Protein AF-Q9XL91-F1 (afdb_monomer_lite)

Secondary structure (DSSP, 8-state):
--HHHHHHHH--SHHHHHHHHHHTHHHHHHHHHHH--STTHHHHHHHHHHHHHHHHHHHHHHHHHHHHHHS---

Foldseek 3Di:
DCVLVVQLVPDPFLVSVLVSLVVVLVVVLVCLVPVPDDPCSVVVSVVSVVVSVVVSVVSVVVQVVCCVVPVDRD

Sequence (74 aa):
REFLMIAVFRMLDLLLFYVFPESVPIPMFIIIGVWGSRQRKIKAAYQFFLYTLLGSLFMLLAILLILFQTGTTD

Structure (mmCIF, N/CA/C/O backbone):
data_AF-Q9XL91-F1
#
_entry.id   AF-Q9XL91-F1
#
loop_
_atom_site.group_PDB
_atom_site.id
_atom_site.type_symbol
_atom_site.label_atom_id
_atom_site.label_alt_id
_atom_site.label_comp_id
_atom_site.label_asym_id
_atom_site.label_entity_id
_atom_site.label_seq_id
_atom_site.pdbx_PDB_ins_code
_atom_site.Cartn_x
_atom_site.Cartn_y
_atom_site.Cartn_z
_atom_site.occupancy
_atom_site.B_iso_or_equiv
_atom_site.auth_seq_id
_atom_site.auth_comp_id
_atom_site.auth_asym_id
_atom_site.auth_atom_id
_atom_site.pdbx_PDB_model_num
ATOM 1 N N . ARG A 1 1 ? -10.283 -18.087 -5.165 1.00 51.53 1 ARG A N 1
ATOM 2 C CA . ARG A 1 1 ? -10.553 -16.991 -4.196 1.00 51.53 1 ARG A CA 1
ATOM 3 C C . ARG A 1 1 ? -9.299 -16.110 -4.021 1.00 51.53 1 ARG A C 1
ATOM 5 O O . ARG A 1 1 ? -9.173 -15.431 -3.015 1.00 51.53 1 ARG A O 1
ATOM 12 N N . GLU A 1 2 ? -8.414 -16.042 -5.027 1.00 66.88 2 GLU A N 1
ATOM 13 C CA . GLU A 1 2 ? -7.070 -15.446 -4.906 1.00 66.88 2 GLU A CA 1
ATOM 14 C C . GLU A 1 2 ? -6.761 -14.386 -5.979 1.00 66.88 2 GLU A C 1
ATOM 16 O O . GLU A 1 2 ? -5.607 -14.021 -6.173 1.00 66.88 2 GLU A O 1
ATOM 21 N N . PHE A 1 3 ? -7.773 -13.882 -6.694 1.00 66.44 3 PHE A N 1
ATOM 22 C CA . PHE A 1 3 ? -7.576 -13.023 -7.871 1.00 66.44 3 PHE A CA 1
ATOM 23 C C . PHE A 1 3 ? -6.711 -11.783 -7.605 1.00 66.44 3 PHE A C 1
ATOM 25 O O . PHE A 1 3 ? -5.897 -11.436 -8.450 1.00 66.44 3 PHE A O 1
ATOM 32 N N . LEU A 1 4 ? -6.830 -11.157 -6.430 1.00 65.81 4 LEU A N 1
ATOM 33 C CA . LEU A 1 4 ? -6.008 -10.001 -6.051 1.00 65.81 4 LEU A CA 1
ATOM 34 C C . LEU A 1 4 ? -4.540 -10.370 -5.804 1.00 65.81 4 LEU A C 1
ATOM 36 O O . LEU A 1 4 ? -3.651 -9.648 -6.241 1.00 65.81 4 LEU A O 1
ATOM 40 N N . MET A 1 5 ? -4.278 -11.506 -5.152 1.00 68.00 5 MET A N 1
ATOM 41 C CA . MET A 1 5 ? -2.908 -11.982 -4.927 1.00 68.00 5 MET A CA 1
ATOM 42 C C . MET A 1 5 ? -2.256 -12.393 -6.248 1.00 68.00 5 MET A C 1
ATOM 44 O O . MET A 1 5 ? -1.119 -12.022 -6.515 1.00 68.00 5 MET A O 1
ATOM 48 N N . ILE A 1 6 ? -2.998 -13.087 -7.115 1.00 72.12 6 ILE A N 1
ATOM 49 C CA . ILE A 1 6 ? -2.515 -13.473 -8.445 1.00 72.12 6 ILE A CA 1
ATOM 50 C C . ILE A 1 6 ? -2.264 -12.232 -9.313 1.00 72.12 6 ILE A C 1
ATOM 52 O O . ILE A 1 6 ? -1.273 -12.202 -10.030 1.00 72.12 6 ILE A O 1
ATOM 56 N N . ALA A 1 7 ? -3.114 -11.202 -9.235 1.00 68.75 7 ALA A N 1
ATOM 57 C CA . ALA A 1 7 ? -2.914 -9.951 -9.965 1.00 68.75 7 ALA A CA 1
ATOM 58 C C . ALA A 1 7 ? -1.642 -9.218 -9.516 1.00 68.75 7 ALA A C 1
ATOM 60 O O . ALA A 1 7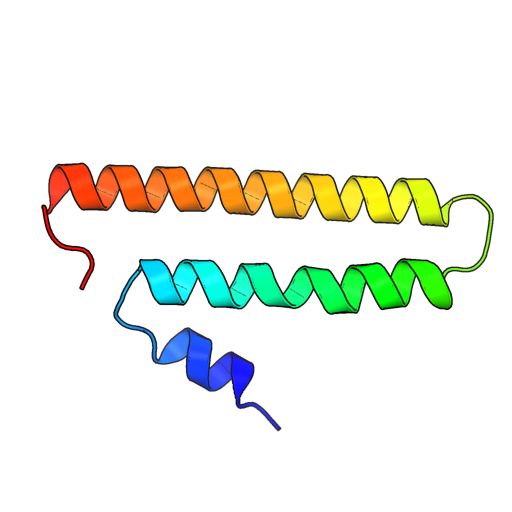 ? -0.853 -8.827 -10.367 1.00 68.75 7 ALA A O 1
ATOM 61 N N . VAL A 1 8 ? -1.391 -9.116 -8.205 1.00 67.75 8 VAL A N 1
ATOM 62 C CA . VAL A 1 8 ? -0.169 -8.496 -7.657 1.00 67.75 8 VAL A CA 1
ATOM 63 C C . VAL A 1 8 ? 1.102 -9.184 -8.159 1.00 67.75 8 VAL A C 1
ATOM 65 O O . VAL A 1 8 ? 2.044 -8.504 -8.543 1.00 67.75 8 VAL A O 1
ATOM 68 N N . PHE A 1 9 ? 1.125 -10.518 -8.215 1.00 69.06 9 PHE A N 1
ATOM 69 C CA . PHE A 1 9 ? 2.291 -11.268 -8.700 1.00 69.06 9 PHE A CA 1
ATOM 70 C C . PHE A 1 9 ? 2.459 -11.262 -10.228 1.00 69.06 9 PHE A C 1
ATOM 72 O O . PHE A 1 9 ? 3.476 -11.738 -10.727 1.00 69.06 9 PHE A O 1
ATOM 79 N N . ARG A 1 10 ? 1.470 -10.759 -10.978 1.00 67.06 10 ARG A N 1
ATOM 80 C CA . ARG A 1 10 ? 1.460 -10.771 -12.449 1.00 67.06 10 ARG A CA 1
ATOM 81 C C . ARG A 1 10 ? 1.703 -9.396 -13.076 1.00 67.06 10 ARG A C 1
ATOM 83 O O . ARG A 1 10 ? 1.849 -9.333 -14.293 1.00 67.06 10 ARG A O 1
ATOM 90 N N . MET A 1 11 ? 1.708 -8.317 -12.292 1.00 63.66 11 MET A N 1
ATOM 91 C CA . MET A 1 11 ? 1.983 -6.972 -12.803 1.00 63.66 11 ME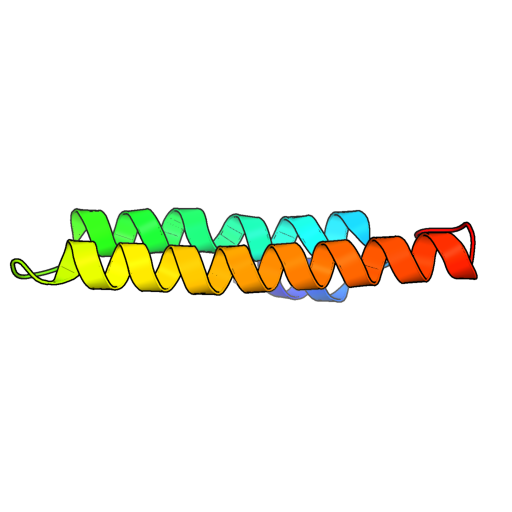T A CA 1
ATOM 92 C C . MET A 1 11 ? 3.491 -6.783 -12.975 1.00 63.66 11 MET A C 1
ATOM 94 O O . MET A 1 11 ? 4.217 -6.723 -11.989 1.00 63.66 11 MET A O 1
ATOM 98 N N . LEU A 1 12 ? 3.936 -6.737 -14.233 1.00 63.94 12 LEU A N 1
ATOM 99 C CA . LEU A 1 12 ? 5.307 -6.374 -14.610 1.00 63.94 12 LEU A CA 1
ATOM 100 C C . LEU A 1 12 ? 5.509 -4.851 -14.511 1.00 63.94 12 LEU A C 1
ATOM 102 O O . LEU A 1 12 ? 6.533 -4.390 -14.030 1.00 63.94 12 LEU A O 1
ATOM 106 N N . ASP A 1 13 ? 4.464 -4.092 -14.853 1.00 73.56 13 ASP A N 1
ATOM 107 C CA . ASP A 1 13 ? 4.462 -2.634 -14.811 1.00 73.56 13 ASP A CA 1
ATOM 108 C C . ASP A 1 13 ? 4.403 -2.097 -13.366 1.00 73.56 13 ASP A C 1
ATOM 110 O O . ASP A 1 13 ? 3.483 -2.402 -12.586 1.00 73.56 13 ASP A O 1
ATOM 114 N N . LEU A 1 14 ? 5.394 -1.270 -13.011 1.00 72.38 14 LEU A N 1
ATOM 115 C CA . LEU A 1 14 ? 5.559 -0.726 -11.660 1.00 72.38 14 LEU A CA 1
ATOM 116 C C . LEU A 1 14 ? 4.396 0.187 -11.228 1.00 72.38 14 LEU A C 1
ATOM 118 O O . LEU A 1 14 ? 4.122 0.286 -10.027 1.00 72.38 14 LEU A O 1
ATOM 122 N N . LEU A 1 15 ? 3.691 0.840 -12.162 1.00 72.06 15 LEU A N 1
ATOM 123 C CA . LEU A 1 15 ? 2.548 1.703 -11.834 1.00 72.06 15 LEU A CA 1
ATOM 124 C C . LEU A 1 15 ? 1.326 0.873 -11.451 1.00 72.06 15 LEU A C 1
ATOM 126 O O . LEU A 1 15 ? 0.649 1.185 -10.469 1.00 72.06 15 LEU A O 1
ATOM 130 N N . LEU A 1 16 ? 1.047 -0.214 -12.175 1.00 70.75 16 LEU A N 1
ATOM 131 C CA . LEU A 1 16 ? -0.024 -1.126 -11.772 1.00 70.75 16 LEU A CA 1
ATOM 132 C C . LEU A 1 16 ? 0.294 -1.801 -10.436 1.00 70.75 16 LEU A C 1
ATOM 134 O O . LEU A 1 16 ? -0.597 -1.899 -9.588 1.00 70.75 16 LEU A O 1
ATOM 138 N N . PHE A 1 17 ? 1.550 -2.192 -10.204 1.00 76.31 17 PHE A N 1
ATOM 139 C CA . PHE A 1 17 ? 1.981 -2.744 -8.917 1.00 76.31 17 PHE A CA 1
ATOM 140 C C . PHE A 1 17 ? 1.766 -1.775 -7.741 1.00 76.31 17 PHE A C 1
ATOM 142 O O . PHE A 1 17 ? 1.456 -2.230 -6.644 1.00 76.31 17 PHE A O 1
ATOM 149 N N . TYR A 1 18 ? 1.851 -0.459 -7.960 1.00 81.31 18 TYR A N 1
ATOM 150 C CA . TYR A 1 18 ? 1.538 0.565 -6.954 1.00 81.31 18 TYR A CA 1
ATOM 151 C C . TYR A 1 18 ? 0.035 0.668 -6.635 1.00 81.31 18 TYR A C 1
ATOM 153 O O . TYR A 1 18 ? -0.355 0.787 -5.474 1.00 81.31 18 TYR A O 1
ATOM 161 N N . VAL A 1 19 ? -0.835 0.565 -7.645 1.00 79.69 19 VAL A N 1
ATOM 162 C CA . VAL A 1 19 ? -2.288 0.770 -7.480 1.00 79.69 19 VAL A CA 1
ATOM 163 C C . VAL A 1 19 ? -2.970 -0.368 -6.706 1.00 79.69 19 VAL A C 1
ATOM 165 O O . VAL A 1 19 ? -3.874 -0.122 -5.903 1.00 79.69 19 VAL A O 1
ATOM 168 N N . PHE A 1 20 ? -2.554 -1.623 -6.902 1.00 77.25 20 PHE A N 1
ATOM 169 C CA . PHE A 1 20 ? -3.159 -2.771 -6.205 1.00 77.25 20 PHE A CA 1
ATOM 170 C C . PHE A 1 20 ? -3.115 -2.684 -4.671 1.00 77.25 20 PHE A C 1
ATOM 172 O O . PHE A 1 20 ? -4.180 -2.798 -4.050 1.00 77.25 20 PHE A O 1
ATOM 179 N N . PRO A 1 21 ? -1.948 -2.487 -4.029 1.00 76.69 21 PRO A N 1
ATOM 180 C CA . PRO A 1 21 ? -1.862 -2.352 -2.581 1.00 76.69 21 PRO 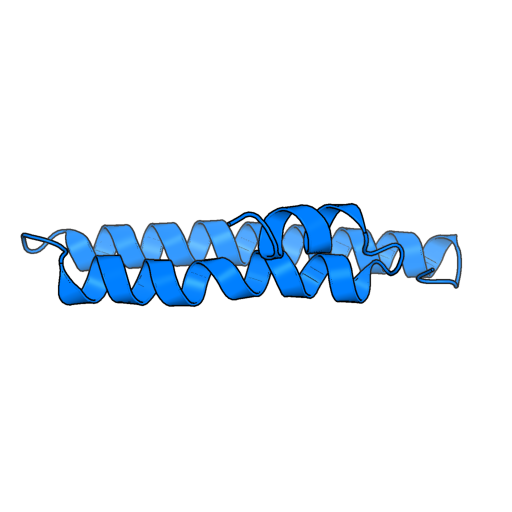A CA 1
ATOM 181 C C . PRO A 1 21 ? -2.566 -1.094 -2.068 1.00 76.69 21 PRO A C 1
ATOM 183 O O . PRO A 1 21 ? -3.037 -1.114 -0.936 1.00 76.69 21 PRO A O 1
ATOM 186 N N . GLU A 1 22 ? -2.719 -0.047 -2.884 1.00 81.19 22 GLU A N 1
ATOM 187 C CA . GLU A 1 22 ? -3.458 1.168 -2.518 1.00 81.19 22 GLU A CA 1
ATOM 188 C C . GLU A 1 22 ? -4.991 0.980 -2.524 1.00 81.19 22 GLU A C 1
ATOM 190 O O . GLU A 1 22 ? -5.717 1.766 -1.918 1.00 81.19 22 GLU A O 1
ATOM 195 N N . SER A 1 23 ? -5.505 -0.100 -3.131 1.00 80.81 23 SER A N 1
ATOM 196 C CA . SER A 1 23 ? -6.945 -0.424 -3.153 1.00 80.81 23 SER A CA 1
ATOM 197 C C . SER A 1 23 ? -7.447 -1.178 -1.907 1.00 80.81 23 SER A C 1
ATOM 199 O O . SER A 1 23 ? -8.602 -1.041 -1.503 1.00 80.81 23 SER A O 1
ATOM 201 N N . VAL A 1 24 ? -6.572 -1.948 -1.251 1.00 81.94 24 VAL A N 1
ATOM 202 C CA . VAL A 1 24 ? -6.844 -2.748 -0.034 1.00 81.94 24 VAL A CA 1
ATOM 203 C C . VAL A 1 24 ? -7.171 -1.932 1.244 1.00 81.94 24 VAL A C 1
ATOM 205 O O . VAL A 1 24 ? -7.943 -2.414 2.077 1.00 81.94 24 VAL A O 1
ATOM 208 N N . PRO A 1 25 ? -6.661 -0.705 1.455 1.00 80.88 25 PRO A N 1
ATOM 209 C CA . PRO A 1 25 ? -6.968 0.127 2.618 1.00 80.88 25 PRO A CA 1
ATOM 210 C C . PRO A 1 25 ? -8.426 0.589 2.658 1.00 80.88 25 PRO A C 1
ATOM 212 O O . PRO A 1 25 ? -8.974 0.752 3.745 1.00 80.88 25 PRO A O 1
ATOM 215 N N . ILE A 1 26 ? -9.070 0.764 1.498 1.00 81.94 26 ILE A N 1
ATOM 216 C CA . ILE A 1 26 ? -10.463 1.223 1.375 1.00 81.94 26 ILE A CA 1
ATOM 217 C C . ILE A 1 26 ? -11.433 0.290 2.126 1.00 81.94 26 ILE A C 1
ATOM 219 O O . ILE A 1 26 ? -12.141 0.765 3.020 1.00 81.94 26 ILE A O 1
ATOM 223 N N . PRO A 1 27 ? -11.467 -1.034 1.861 1.00 80.00 27 PRO A N 1
ATOM 224 C CA . PRO A 1 27 ? -12.326 -1.942 2.615 1.00 80.00 27 PRO A CA 1
ATOM 225 C C . PRO A 1 27 ? -11.916 -2.036 4.087 1.00 80.00 27 PRO A C 1
ATOM 227 O O . PRO A 1 27 ? -12.788 -2.156 4.947 1.00 80.00 27 PRO A O 1
ATOM 230 N N . MET A 1 28 ? -10.621 -1.928 4.411 1.00 82.25 28 MET A N 1
ATOM 231 C CA . MET A 1 28 ? -10.190 -1.979 5.810 1.00 82.25 28 MET A CA 1
ATOM 232 C C . MET A 1 28 ? -10.673 -0.756 6.607 1.00 82.25 28 MET A C 1
ATOM 234 O O . MET A 1 28 ? -11.137 -0.903 7.739 1.00 82.25 28 MET A O 1
ATOM 238 N N . PHE A 1 29 ? -10.661 0.433 5.997 1.00 78.06 29 PHE A N 1
ATOM 239 C CA . PHE A 1 29 ? -11.197 1.658 6.590 1.00 78.06 29 PHE A CA 1
ATOM 240 C C . PHE A 1 29 ? -12.699 1.534 6.891 1.00 78.06 29 PHE A C 1
ATOM 242 O O . PHE A 1 29 ? -13.145 1.887 7.985 1.00 78.06 29 PHE A O 1
ATOM 249 N N . ILE A 1 30 ? -13.470 0.950 5.965 1.00 81.62 30 ILE A N 1
ATOM 250 C CA . ILE A 1 30 ? -14.909 0.694 6.144 1.00 81.62 30 ILE A CA 1
ATOM 251 C C . ILE A 1 30 ? -15.152 -0.292 7.295 1.00 81.62 30 ILE A C 1
ATOM 253 O O . ILE A 1 30 ? -16.014 -0.047 8.140 1.00 81.62 30 ILE A O 1
ATOM 257 N N . ILE A 1 31 ? -14.375 -1.376 7.386 1.00 81.56 31 ILE A N 1
ATOM 258 C CA . ILE A 1 31 ? -14.517 -2.383 8.452 1.00 81.56 31 ILE A CA 1
ATOM 259 C C . ILE A 1 31 ? -14.242 -1.770 9.835 1.00 81.56 31 ILE A C 1
ATOM 261 O O . ILE A 1 31 ? -15.018 -1.986 10.769 1.00 81.56 31 ILE A O 1
ATOM 265 N N . ILE A 1 32 ? -13.181 -0.966 9.970 1.00 75.88 32 ILE A N 1
ATOM 266 C CA . ILE A 1 32 ? -12.835 -0.297 11.236 1.00 75.88 32 ILE A CA 1
ATOM 267 C C . ILE A 1 32 ? -13.898 0.752 11.610 1.00 75.88 32 ILE A C 1
ATOM 269 O O . ILE A 1 32 ? -14.236 0.895 12.790 1.00 75.88 32 ILE A O 1
ATOM 273 N N . GLY A 1 33 ? -14.451 1.458 10.619 1.00 72.38 33 GLY A N 1
ATOM 274 C CA . GLY A 1 33 ? -15.507 2.453 10.813 1.00 72.38 33 GLY A CA 1
ATOM 275 C C . GLY A 1 33 ? -16.848 1.851 11.246 1.00 72.38 33 GLY A C 1
ATOM 27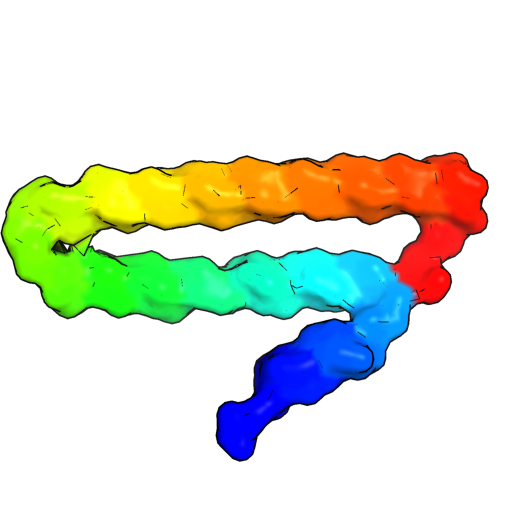6 O O . GLY A 1 33 ? -17.455 2.343 12.199 1.00 72.38 33 GLY A O 1
ATOM 277 N N . VAL A 1 34 ? -17.290 0.775 10.586 1.00 75.44 34 VAL A N 1
ATOM 278 C CA . VAL A 1 34 ? -18.615 0.160 10.797 1.00 75.44 34 VAL A CA 1
ATOM 279 C C . VAL A 1 34 ? -18.627 -0.793 11.997 1.00 75.44 34 VAL A C 1
ATOM 281 O O . VAL A 1 34 ? -19.529 -0.711 12.828 1.00 75.44 34 VAL A O 1
ATOM 284 N N . TRP A 1 35 ? -17.621 -1.666 12.134 1.00 73.69 35 TRP A N 1
ATOM 285 C CA . TRP A 1 35 ? -17.584 -2.714 13.171 1.00 73.69 35 TRP A CA 1
ATOM 286 C C . TRP A 1 35 ? -16.654 -2.423 14.354 1.00 73.69 35 TRP A C 1
ATOM 288 O O . TRP A 1 35 ? -16.612 -3.195 15.314 1.00 73.69 35 TRP A O 1
ATOM 298 N N . GLY A 1 36 ? -15.918 -1.309 14.346 1.00 65.62 36 GLY A N 1
ATOM 299 C CA . GLY A 1 36 ? -15.054 -0.949 15.466 1.00 65.62 36 GLY A CA 1
ATOM 300 C C . GLY A 1 36 ? -15.864 -0.704 16.744 1.00 65.62 36 GLY A C 1
ATOM 301 O O . GLY A 1 36 ? -16.693 0.203 16.807 1.00 65.62 36 GLY A O 1
ATOM 302 N N . SER A 1 37 ? -15.625 -1.465 17.810 1.00 59.19 37 SER A N 1
ATOM 303 C CA . SER A 1 37 ? -16.207 -1.178 19.127 1.00 59.19 37 SER A CA 1
ATOM 304 C C . SER A 1 37 ? -15.355 -0.134 19.873 1.00 59.19 37 SER A C 1
ATOM 306 O O . SER A 1 37 ? -14.129 -0.231 19.879 1.00 59.19 37 SER A O 1
ATOM 308 N N . ARG A 1 38 ? -16.007 0.833 20.554 1.00 62.06 38 ARG A N 1
ATOM 309 C CA . ARG A 1 38 ? -15.434 1.799 21.541 1.00 62.06 38 ARG A CA 1
ATOM 310 C C . ARG A 1 38 ? -14.770 3.084 21.009 1.00 62.06 38 ARG A C 1
ATOM 312 O O . ARG A 1 38 ? -14.297 3.133 19.895 1.00 62.06 38 ARG A O 1
ATOM 319 N N . GLN A 1 39 ? -14.651 4.144 21.816 1.00 65.19 39 GLN A N 1
ATOM 320 C CA . GLN A 1 39 ? -14.132 5.471 21.398 1.00 65.19 39 GLN A CA 1
ATOM 321 C C . GLN A 1 39 ? -12.682 5.520 20.847 1.00 65.19 39 GLN A C 1
ATOM 323 O O . GLN A 1 39 ? -12.230 6.569 20.396 1.00 65.19 39 GLN A O 1
ATOM 328 N N . ARG A 1 40 ? -11.940 4.401 20.838 1.00 65.44 40 ARG A N 1
ATOM 329 C CA . ARG A 1 40 ? -10.566 4.304 20.304 1.00 65.44 40 ARG A CA 1
ATOM 330 C C . ARG A 1 40 ? -10.472 3.918 18.815 1.00 65.44 40 ARG A C 1
ATOM 332 O O . ARG A 1 40 ? -9.392 4.076 18.254 1.00 65.44 40 ARG A O 1
ATOM 339 N N . LYS A 1 41 ? -11.566 3.496 18.156 1.00 68.56 41 LYS A N 1
ATOM 340 C CA . LYS A 1 41 ? -11.591 3.159 16.703 1.00 68.56 41 LYS A CA 1
ATOM 341 C C . LYS A 1 41 ? -11.067 4.280 15.816 1.00 68.56 41 LYS A C 1
ATOM 343 O O . LYS A 1 41 ? -10.313 4.011 14.896 1.00 68.56 41 LYS A O 1
ATOM 348 N N . ILE A 1 42 ? -11.429 5.528 16.117 1.00 68.56 42 ILE A N 1
ATOM 349 C CA . ILE A 1 42 ? -11.025 6.680 15.299 1.00 68.56 42 ILE A CA 1
ATOM 350 C C . ILE A 1 42 ? -9.499 6.840 15.322 1.00 68.56 42 ILE A C 1
ATOM 352 O O . ILE A 1 42 ? -8.890 7.060 14.283 1.00 68.56 42 ILE A O 1
ATOM 356 N N . LYS A 1 43 ? -8.860 6.639 16.484 1.00 73.19 43 LYS A N 1
ATOM 357 C CA . LYS A 1 43 ? -7.394 6.690 16.598 1.00 73.19 43 LYS A CA 1
ATOM 358 C C . LYS A 1 43 ? -6.722 5.541 15.844 1.00 73.19 43 LYS A C 1
ATOM 360 O O . LYS A 1 43 ? -5.736 5.778 15.159 1.00 73.19 43 LYS A O 1
ATOM 365 N N . ALA A 1 44 ? -7.279 4.332 15.930 1.00 74.12 44 ALA A N 1
ATOM 366 C CA . ALA A 1 44 ? -6.763 3.171 15.206 1.00 74.12 44 ALA A CA 1
ATOM 367 C C . ALA A 1 44 ? -6.904 3.326 13.680 1.00 74.12 44 ALA A C 1
ATOM 369 O O . ALA A 1 44 ? -5.963 3.026 12.954 1.00 74.12 44 ALA A O 1
ATOM 370 N N . ALA A 1 45 ? -8.032 3.860 13.197 1.00 74.50 45 ALA A N 1
ATOM 371 C CA . ALA A 1 45 ? -8.250 4.152 11.779 1.00 74.50 45 ALA A CA 1
ATOM 372 C C . ALA A 1 45 ? -7.284 5.227 11.258 1.00 74.50 45 ALA A C 1
ATOM 374 O O . ALA A 1 45 ? -6.713 5.065 10.184 1.00 74.50 45 ALA A O 1
ATOM 375 N N . TYR A 1 46 ? -7.050 6.292 12.035 1.00 75.31 46 TYR A N 1
ATOM 376 C CA . TYR A 1 46 ? -6.078 7.334 11.685 1.00 75.31 46 TYR A CA 1
ATOM 377 C C . TYR A 1 46 ? -4.644 6.810 11.645 1.00 75.31 46 TYR A C 1
ATOM 379 O O . TYR A 1 46 ? -3.901 7.145 10.728 1.00 75.31 46 TYR A O 1
ATOM 387 N N . GLN A 1 47 ? -4.253 5.986 12.621 1.00 80.56 47 GLN A N 1
ATOM 388 C CA . GLN A 1 47 ? -2.933 5.359 12.630 1.00 80.56 47 GLN A CA 1
ATOM 389 C C . GLN A 1 47 ? -2.772 4.424 11.433 1.00 80.56 47 GLN A C 1
ATOM 391 O O . GLN A 1 47 ? -1.774 4.527 10.730 1.00 80.56 47 GLN A O 1
ATOM 396 N N . PHE A 1 48 ? -3.768 3.579 11.151 1.00 81.88 48 PHE A N 1
ATOM 397 C CA . PHE A 1 48 ? -3.770 2.711 9.976 1.00 81.88 48 PHE A CA 1
ATOM 398 C C . PHE A 1 48 ? -3.603 3.515 8.682 1.00 81.88 48 PHE A C 1
ATOM 400 O O . PHE A 1 48 ? -2.685 3.246 7.913 1.00 81.88 48 PHE A O 1
ATOM 407 N N . PHE A 1 49 ? -4.414 4.561 8.498 1.00 80.31 49 PHE A N 1
ATOM 408 C CA . PHE A 1 49 ? -4.323 5.442 7.337 1.00 80.31 49 PHE A CA 1
ATOM 409 C C . PHE A 1 49 ? -2.940 6.090 7.204 1.00 80.31 49 PHE A C 1
ATOM 411 O O . PHE A 1 49 ? -2.364 6.061 6.124 1.00 80.31 49 PHE A O 1
ATOM 418 N N . LEU A 1 50 ? -2.372 6.619 8.294 1.00 83.75 50 LEU A N 1
ATOM 419 C CA . LEU A 1 50 ? -1.031 7.214 8.290 1.00 83.75 50 LEU A CA 1
ATOM 420 C C . LEU A 1 50 ? 0.061 6.206 7.921 1.00 83.75 50 LEU A C 1
ATOM 422 O O . LEU A 1 50 ? 0.946 6.540 7.137 1.00 83.75 50 LEU A O 1
ATOM 426 N N . TYR A 1 51 ? 0.001 4.982 8.451 1.00 83.25 51 TYR A N 1
ATOM 427 C CA . TYR A 1 51 ? 0.974 3.942 8.116 1.00 83.25 51 TYR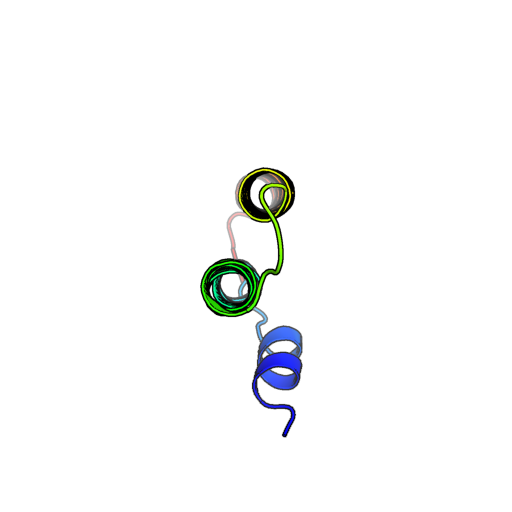 A CA 1
ATOM 428 C C . TYR A 1 51 ? 0.874 3.518 6.648 1.00 83.25 51 TYR A C 1
ATOM 430 O O . TYR A 1 51 ? 1.904 3.341 5.998 1.00 83.25 51 TYR A O 1
ATOM 438 N N . THR A 1 52 ? -0.337 3.404 6.098 1.00 85.81 52 THR A N 1
ATOM 439 C CA . THR A 1 52 ? -0.517 3.067 4.679 1.00 85.81 52 THR A CA 1
ATOM 440 C C . THR A 1 52 ? -0.135 4.226 3.757 1.00 85.81 52 THR A C 1
ATOM 442 O O . THR A 1 52 ? 0.516 4.000 2.742 1.00 85.81 52 THR A O 1
ATOM 445 N N . LEU A 1 53 ? -0.463 5.468 4.127 1.00 84.44 53 LEU A N 1
ATOM 446 C CA . LEU A 1 53 ? -0.087 6.670 3.378 1.00 84.44 53 LEU A CA 1
ATOM 447 C C . LEU A 1 53 ? 1.437 6.819 3.298 1.00 84.44 53 LEU A C 1
ATOM 449 O O . LEU A 1 53 ? 1.979 7.092 2.231 1.00 84.44 53 LEU A O 1
ATOM 453 N N . LEU A 1 54 ? 2.131 6.612 4.420 1.00 87.88 54 LEU A N 1
ATOM 454 C CA . LEU A 1 54 ? 3.588 6.704 4.482 1.00 87.88 54 LEU A CA 1
ATOM 455 C C . LEU A 1 54 ? 4.249 5.599 3.650 1.00 87.88 54 LEU A C 1
ATOM 457 O O . LEU A 1 54 ? 5.191 5.874 2.909 1.00 87.88 54 LEU A O 1
ATOM 461 N N . GLY A 1 55 ? 3.715 4.374 3.714 1.00 84.19 55 GLY A N 1
ATOM 462 C CA . GLY A 1 55 ? 4.142 3.277 2.845 1.00 84.19 55 GLY A CA 1
ATOM 463 C C . GLY A 1 55 ? 3.945 3.589 1.358 1.00 84.19 55 GLY A C 1
ATOM 464 O O . GLY A 1 55 ? 4.852 3.346 0.566 1.00 84.19 55 GLY A O 1
ATOM 465 N N . SER A 1 56 ? 2.810 4.192 0.991 1.00 84.12 56 SER A N 1
ATOM 466 C CA . SER A 1 56 ? 2.517 4.578 -0.393 1.00 84.12 56 SER A CA 1
ATOM 467 C C . SER A 1 56 ? 3.475 5.662 -0.909 1.00 84.12 56 SER A C 1
ATOM 469 O O . SER A 1 56 ? 4.116 5.492 -1.943 1.00 84.12 56 SER A O 1
ATOM 471 N N . LEU A 1 57 ? 3.702 6.725 -0.130 1.00 86.44 57 LEU A N 1
ATOM 472 C CA . LEU A 1 57 ? 4.681 7.774 -0.453 1.00 86.44 57 LEU A CA 1
ATOM 473 C C . LEU A 1 57 ? 6.098 7.223 -0.654 1.00 86.44 57 LEU A C 1
ATOM 475 O O . LEU A 1 57 ? 6.793 7.623 -1.588 1.00 86.44 57 LEU A O 1
ATOM 479 N N . PHE A 1 58 ? 6.530 6.300 0.208 1.00 87.75 58 PHE A N 1
ATOM 480 C CA . PHE A 1 58 ? 7.843 5.670 0.081 1.00 87.75 58 PHE A CA 1
ATOM 481 C C . PHE A 1 58 ? 7.960 4.856 -1.214 1.00 87.75 58 PHE A C 1
ATOM 483 O O . PHE A 1 58 ? 8.975 4.917 -1.908 1.00 87.75 58 PHE A O 1
ATOM 490 N N . MET A 1 59 ? 6.901 4.131 -1.571 1.00 84.69 59 MET A N 1
ATOM 491 C CA . MET A 1 59 ? 6.848 3.329 -2.789 1.00 84.69 59 MET A CA 1
ATOM 492 C C . MET A 1 59 ? 6.819 4.200 -4.053 1.00 84.69 59 MET A C 1
ATOM 494 O O . MET A 1 59 ? 7.529 3.907 -5.012 1.00 84.69 59 MET A O 1
ATOM 498 N N . LEU A 1 60 ? 6.085 5.316 -4.027 1.00 85.50 60 LEU A N 1
ATOM 499 C CA . LEU A 1 60 ? 6.071 6.309 -5.102 1.00 85.50 60 LEU A CA 1
ATOM 500 C C . LEU A 1 60 ? 7.476 6.880 -5.358 1.00 85.50 60 LEU A C 1
ATOM 502 O O . LEU A 1 60 ? 7.902 6.990 -6.507 1.00 85.50 60 LEU A O 1
ATOM 506 N N . LEU A 1 61 ? 8.223 7.195 -4.292 1.00 86.38 61 LEU A N 1
ATOM 507 C CA . LEU A 1 61 ? 9.612 7.655 -4.401 1.00 86.38 61 LEU A CA 1
ATOM 508 C C . LEU A 1 61 ? 10.532 6.593 -5.014 1.00 86.38 61 LEU A C 1
ATOM 510 O O . LEU A 1 61 ? 11.388 6.933 -5.830 1.00 86.38 61 LEU A O 1
ATOM 514 N N . ALA A 1 62 ? 10.351 5.319 -4.656 1.00 84.25 62 ALA A N 1
ATOM 515 C CA . ALA A 1 62 ? 11.117 4.223 -5.244 1.00 84.25 62 ALA A CA 1
ATOM 516 C C . ALA A 1 62 ? 10.849 4.088 -6.754 1.00 84.25 62 AL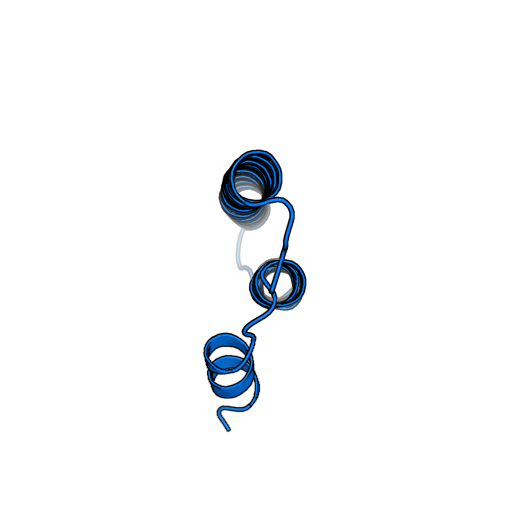A A C 1
ATOM 518 O O . ALA A 1 62 ? 11.796 3.957 -7.528 1.00 84.25 62 ALA A O 1
ATOM 519 N N . ILE A 1 63 ? 9.586 4.198 -7.181 1.00 82.38 63 ILE A N 1
ATOM 520 C CA . ILE A 1 63 ? 9.210 4.162 -8.604 1.00 82.38 63 ILE A CA 1
ATOM 521 C C . ILE A 1 63 ? 9.825 5.349 -9.350 1.00 82.38 63 ILE A C 1
ATOM 523 O O . ILE A 1 63 ? 10.421 5.157 -10.402 1.00 82.38 63 ILE A O 1
ATOM 527 N N . LEU A 1 64 ? 9.760 6.559 -8.787 1.00 82.62 64 LEU A N 1
ATOM 528 C CA . LEU A 1 64 ? 10.383 7.759 -9.361 1.00 82.62 64 LEU A CA 1
ATOM 529 C C . LEU A 1 64 ? 11.902 7.618 -9.529 1.00 82.62 64 LEU A C 1
ATOM 531 O O . LEU A 1 64 ? 12.440 8.024 -10.557 1.00 82.62 64 LEU A O 1
ATOM 535 N N . LEU A 1 65 ? 12.592 7.032 -8.545 1.00 84.00 65 LEU A N 1
ATOM 536 C CA . LEU A 1 65 ? 14.033 6.773 -8.629 1.00 84.00 65 LEU A CA 1
ATOM 537 C C . LEU A 1 65 ? 14.378 5.771 -9.732 1.00 84.00 65 LEU A C 1
ATOM 539 O O . LEU A 1 65 ? 15.323 6.005 -10.485 1.00 84.00 65 LEU A O 1
ATOM 543 N N . ILE A 1 66 ? 13.611 4.684 -9.845 1.00 80.75 66 ILE A N 1
ATOM 544 C CA . ILE A 1 66 ? 13.798 3.675 -10.896 1.00 80.75 66 ILE A CA 1
ATOM 545 C C . ILE A 1 66 ? 13.525 4.295 -12.269 1.00 80.75 66 ILE A C 1
ATOM 547 O O . ILE A 1 66 ? 14.325 4.142 -13.186 1.00 80.75 66 ILE A O 1
ATOM 551 N N . LEU A 1 67 ? 12.462 5.090 -12.393 1.00 81.31 67 LEU A N 1
ATOM 552 C CA . LEU A 1 67 ? 12.105 5.787 -13.628 1.00 81.31 67 LEU A CA 1
ATOM 553 C C . LEU A 1 67 ? 13.201 6.781 -14.047 1.00 81.31 67 LEU A C 1
ATOM 555 O O . LEU A 1 67 ? 13.531 6.873 -15.226 1.00 81.31 67 LEU A O 1
ATOM 559 N N . PHE A 1 68 ? 13.833 7.463 -13.088 1.00 78.94 68 PHE A N 1
ATOM 560 C CA . PHE A 1 68 ? 14.958 8.362 -13.357 1.00 78.94 68 PHE A CA 1
ATOM 561 C C . PHE A 1 68 ? 16.252 7.623 -13.740 1.00 78.94 68 PHE A C 1
ATOM 563 O O . PHE A 1 68 ? 17.045 8.148 -14.518 1.00 78.94 68 PHE A O 1
ATOM 570 N N . GLN A 1 69 ? 16.482 6.415 -13.214 1.00 77.62 69 GLN A N 1
ATOM 571 C CA . GLN A 1 69 ? 17.670 5.614 -13.536 1.00 77.62 69 GLN A CA 1
ATOM 572 C C . GLN A 1 69 ? 17.539 4.813 -14.832 1.00 77.62 69 GLN A C 1
ATOM 574 O O . GLN A 1 69 ? 18.522 4.670 -15.556 1.00 77.62 69 GLN A O 1
ATOM 579 N N . THR A 1 70 ? 16.359 4.269 -15.120 1.00 75.25 70 THR A N 1
ATOM 580 C CA . THR A 1 70 ? 16.153 3.293 -16.201 1.00 75.25 70 THR A CA 1
ATOM 581 C C . THR A 1 70 ? 15.356 3.877 -17.370 1.00 75.25 70 THR A C 1
ATOM 583 O O . THR A 1 70 ? 15.439 3.359 -18.480 1.00 75.25 70 THR A O 1
ATOM 586 N N . GLY A 1 71 ? 14.611 4.972 -17.166 1.00 71.38 71 GLY A N 1
ATOM 587 C CA . GLY A 1 71 ? 13.820 5.634 -18.212 1.00 71.38 71 GLY A CA 1
ATOM 588 C C . GLY A 1 71 ? 12.623 4.822 -18.726 1.00 71.38 71 GLY A C 1
ATOM 589 O O . GLY A 1 71 ? 11.955 5.260 -19.659 1.00 71.38 71 GLY A O 1
ATOM 590 N N . THR A 1 72 ? 12.349 3.657 -18.131 1.00 64.31 72 THR A N 1
ATOM 591 C CA . THR A 1 72 ? 11.230 2.766 -18.457 1.00 64.31 72 THR A CA 1
ATOM 592 C C . THR A 1 72 ? 10.570 2.264 -17.171 1.00 64.31 72 THR A C 1
ATOM 594 O O . THR A 1 72 ? 11.220 2.204 -16.125 1.00 64.31 72 THR A O 1
ATOM 597 N N . THR A 1 73 ? 9.281 1.941 -17.248 1.00 62.47 73 THR A N 1
ATOM 598 C CA . THR A 1 73 ? 8.426 1.507 -16.119 1.00 62.47 73 THR A CA 1
ATOM 599 C C . THR A 1 73 ? 7.922 0.066 -16.246 1.00 62.47 73 THR A C 1
ATOM 601 O O . THR A 1 73 ? 7.160 -0.380 -15.386 1.00 62.47 73 THR A O 1
ATOM 604 N N . ASP A 1 74 ? 8.366 -0.618 -17.303 1.00 59.00 74 ASP A N 1
ATOM 605 C CA . ASP A 1 74 ? 8.069 -2.015 -17.655 1.00 59.00 74 ASP A CA 1
ATOM 606 C C . ASP A 1 74 ? 9.108 -2.984 -17.066 1.00 59.00 74 ASP A C 1
ATOM 608 O O . ASP A 1 74 ? 10.308 -2.604 -17.036 1.00 59.00 74 ASP A O 1
#

pLDDT: mean 75.43, std 8.11, range [51.53, 87.88]

Radius of gyration: 15.54 Å; chains: 1; bounding box: 36×25×40 Å

Organism: Raphanus sativus (NCBI:txid3726)

InterPro domains:
  IPR001750 NADH:quinone oxidoreductase/Mrp antiporter, transmembrane domain [PF00361] (13-74)
  IPR003918 NADH:ubiquinone oxidoreductase [PR01437] (17-36)
  IPR003918 NADH:ubiquinone oxidoreductase [PR01437] (48-72)
  IPR003918 NADH:ubiquinone oxidoreductase [PTHR43507] (1-73)